Protein AF-A0A0J8BHD7-F1 (afdb_monomer)

Structure (mmCIF, N/CA/C/O backbone):
data_AF-A0A0J8BHD7-F1
#
_entry.id   AF-A0A0J8BHD7-F1
#
loop_
_atom_site.group_PDB
_atom_site.id
_atom_site.type_symbol
_atom_site.label_atom_id
_atom_site.label_alt_id
_atom_site.label_comp_id
_atom_site.label_asym_id
_atom_site.label_entity_id
_atom_site.label_seq_id
_atom_site.pdbx_PDB_ins_code
_atom_site.Cartn_x
_atom_site.Cartn_y
_atom_site.Cartn_z
_atom_site.occupancy
_atom_site.B_iso_or_equiv
_atom_site.auth_seq_id
_atom_site.auth_comp_id
_atom_site.auth_asym_id
_atom_site.auth_atom_id
_atom_site.pdbx_PDB_model_num
ATOM 1 N N . ALA A 1 1 ? 4.081 -10.617 16.068 1.00 63.84 1 ALA A N 1
ATOM 2 C CA . ALA A 1 1 ? 2.733 -10.096 15.763 1.00 63.84 1 ALA A CA 1
ATOM 3 C C . ALA A 1 1 ? 2.745 -8.585 15.983 1.00 63.84 1 ALA A C 1
ATOM 5 O O . ALA A 1 1 ? 3.607 -8.137 16.729 1.00 63.84 1 ALA A O 1
ATOM 6 N N . TYR A 1 2 ? 1.880 -7.797 15.338 1.00 75.56 2 TYR A N 1
ATOM 7 C CA . TYR A 1 2 ? 1.869 -6.347 15.587 1.00 75.56 2 TYR A CA 1
ATOM 8 C C . TYR A 1 2 ? 1.244 -6.030 16.944 1.00 75.56 2 TYR A C 1
ATOM 10 O O . TYR A 1 2 ? 0.108 -6.410 17.200 1.00 75.56 2 TYR A O 1
ATOM 18 N N . GLU A 1 3 ? 1.945 -5.284 17.788 1.00 74.12 3 GLU A N 1
ATOM 19 C CA . GLU A 1 3 ? 1.426 -4.854 19.096 1.00 74.12 3 GLU A CA 1
ATOM 20 C C . GLU A 1 3 ? 0.364 -3.752 18.971 1.00 74.12 3 GLU A C 1
ATOM 22 O O . GLU A 1 3 ? -0.328 -3.427 19.930 1.00 74.12 3 GLU A O 1
ATOM 27 N N . SER A 1 4 ? 0.241 -3.168 17.777 1.00 76.88 4 SER A N 1
ATOM 28 C CA . SER A 1 4 ? -0.417 -1.893 17.549 1.00 76.88 4 SER A CA 1
ATOM 29 C C . SER A 1 4 ? -0.747 -1.714 16.053 1.00 76.88 4 SER A C 1
ATOM 31 O O . SER A 1 4 ? -0.142 -2.351 15.187 1.00 76.88 4 SER A O 1
ATOM 33 N N . GLN A 1 5 ? -1.715 -0.854 15.719 1.00 82.38 5 GLN A N 1
ATOM 34 C CA . GLN A 1 5 ? -2.098 -0.552 14.326 1.00 82.38 5 GLN A CA 1
ATOM 35 C C . GLN A 1 5 ? -0.981 0.157 13.537 1.00 82.38 5 GLN A C 1
ATOM 37 O O . GLN A 1 5 ? -0.928 0.024 12.317 1.00 82.38 5 GLN A O 1
ATOM 42 N N . ALA A 1 6 ? -0.113 0.936 14.194 1.00 84.75 6 ALA A N 1
ATOM 43 C CA . ALA A 1 6 ? 0.804 1.837 13.502 1.00 84.75 6 ALA A CA 1
ATOM 44 C C . ALA A 1 6 ? 1.917 1.068 12.772 1.00 84.75 6 ALA A C 1
ATOM 46 O O . ALA A 1 6 ? 2.077 1.301 11.575 1.00 84.75 6 ALA A O 1
ATOM 47 N N . PRO A 1 7 ? 2.600 0.083 13.391 1.00 83.31 7 PRO A N 1
ATOM 48 C CA . PRO A 1 7 ? 3.525 -0.797 12.679 1.00 83.31 7 PRO A CA 1
ATOM 49 C C . PRO A 1 7 ? 2.867 -1.532 11.503 1.00 83.31 7 PRO A C 1
ATOM 51 O O . PRO A 1 7 ? 3.465 -1.657 10.439 1.00 83.31 7 PRO A O 1
ATOM 54 N N . ALA A 1 8 ? 1.606 -1.958 11.651 1.00 84.12 8 ALA A N 1
ATOM 55 C CA . ALA A 1 8 ? 0.876 -2.606 10.563 1.00 84.12 8 ALA A CA 1
ATOM 56 C C . ALA A 1 8 ? 0.594 -1.640 9.398 1.00 84.12 8 ALA A C 1
ATOM 58 O O . ALA A 1 8 ? 0.758 -2.003 8.234 1.00 84.12 8 ALA A O 1
ATOM 59 N N . ALA A 1 9 ? 0.200 -0.398 9.697 1.00 89.19 9 ALA A N 1
ATOM 60 C CA . ALA A 1 9 ? -0.017 0.643 8.696 1.00 89.19 9 ALA A CA 1
ATOM 61 C C . ALA A 1 9 ? 1.284 1.041 7.979 1.00 89.19 9 ALA A C 1
ATOM 63 O O . ALA A 1 9 ? 1.268 1.231 6.761 1.00 89.19 9 ALA A O 1
ATOM 64 N N . VAL A 1 10 ? 2.404 1.111 8.710 1.00 91.06 10 VAL A N 1
ATOM 65 C CA . VAL A 1 10 ? 3.742 1.351 8.147 1.00 91.06 10 VAL A CA 1
ATOM 66 C C . VAL A 1 10 ? 4.100 0.269 7.134 1.00 91.06 10 VAL A C 1
ATOM 68 O O . VAL A 1 10 ? 4.507 0.588 6.019 1.00 91.06 10 VAL A O 1
ATOM 71 N N . ASP A 1 11 ? 3.891 -1.000 7.473 1.00 89.38 11 ASP A N 1
ATOM 72 C CA . ASP A 1 11 ? 4.220 -2.125 6.598 1.00 89.38 11 ASP A CA 1
ATOM 73 C C . ASP A 1 11 ? 3.347 -2.153 5.326 1.00 89.38 11 ASP A C 1
ATOM 75 O O . ASP A 1 11 ? 3.855 -2.376 4.221 1.00 89.38 11 ASP A O 1
ATOM 79 N N . VAL A 1 12 ? 2.050 -1.831 5.438 1.00 91.56 12 VAL A N 1
ATOM 80 C CA . VAL A 1 12 ? 1.156 -1.682 4.271 1.00 91.56 12 VAL A CA 1
ATOM 81 C C . VAL A 1 12 ? 1.625 -0.554 3.353 1.00 91.56 12 VAL A C 1
ATOM 83 O O . VAL A 1 12 ? 1.725 -0.734 2.137 1.00 91.56 12 VAL A O 1
ATOM 86 N N . LEU A 1 13 ? 1.924 0.618 3.913 1.00 93.31 13 LEU A N 1
ATOM 87 C CA . LEU A 1 13 ? 2.385 1.758 3.126 1.00 93.31 13 LEU A CA 1
ATOM 88 C C . LEU A 1 13 ? 3.763 1.510 2.501 1.00 93.31 13 LEU A C 1
ATOM 90 O O . LEU A 1 13 ? 3.986 1.894 1.352 1.00 93.31 13 LEU A O 1
ATOM 94 N N . THR A 1 14 ? 4.649 0.811 3.211 1.00 91.06 14 THR A N 1
ATOM 95 C CA . THR A 1 14 ? 5.967 0.397 2.714 1.00 91.06 14 THR A CA 1
ATOM 96 C C . THR A 1 14 ? 5.832 -0.504 1.491 1.00 91.06 14 THR A C 1
ATOM 98 O O . THR A 1 14 ? 6.547 -0.307 0.511 1.00 91.06 14 THR A O 1
ATOM 101 N N . CYS A 1 15 ? 4.852 -1.414 1.473 1.00 90.44 15 CYS A N 1
ATOM 102 C CA . CYS A 1 15 ? 4.563 -2.244 0.303 1.00 90.44 15 CYS A CA 1
ATOM 103 C C . CYS A 1 15 ? 4.298 -1.395 -0.958 1.00 90.44 15 CYS A C 1
ATOM 105 O O . CYS A 1 15 ? 4.906 -1.613 -2.010 1.00 90.44 15 CYS A O 1
ATOM 107 N N . PHE A 1 16 ? 3.459 -0.359 -0.845 1.00 93.06 16 PHE A N 1
ATOM 108 C CA . PHE A 1 16 ? 3.181 0.544 -1.966 1.00 93.06 16 PHE A CA 1
ATOM 109 C C . PHE A 1 16 ? 4.371 1.446 -2.304 1.00 93.06 16 PHE A C 1
ATOM 111 O O . PHE A 1 16 ? 4.659 1.666 -3.480 1.00 93.06 16 PHE A O 1
ATOM 118 N N . ASN A 1 17 ? 5.089 1.951 -1.300 1.00 90.81 17 ASN A N 1
ATOM 119 C CA . ASN A 1 17 ? 6.267 2.790 -1.508 1.00 90.81 17 ASN A CA 1
ATOM 120 C C . ASN A 1 17 ? 7.384 2.037 -2.244 1.00 90.81 17 ASN A C 1
ATOM 122 O O . ASN A 1 17 ? 7.979 2.600 -3.160 1.00 90.81 17 ASN A O 1
ATOM 126 N N . ASN A 1 18 ? 7.619 0.764 -1.918 1.00 90.00 18 ASN A N 1
ATOM 127 C CA . ASN A 1 18 ? 8.589 -0.087 -2.610 1.00 90.00 18 ASN A CA 1
ATOM 128 C C . ASN A 1 18 ? 8.256 -0.216 -4.100 1.00 90.00 18 ASN A C 1
ATOM 130 O O . ASN A 1 18 ? 9.129 -0.103 -4.960 1.00 90.00 18 ASN A O 1
ATOM 134 N N . ALA A 1 19 ? 6.973 -0.406 -4.415 1.00 88.44 19 ALA A N 1
ATOM 135 C CA . ALA A 1 19 ? 6.514 -0.470 -5.793 1.00 88.44 19 ALA A CA 1
ATOM 136 C C . ALA A 1 19 ? 6.689 0.867 -6.525 1.00 88.44 19 ALA A C 1
ATOM 138 O O . ALA A 1 19 ? 7.134 0.874 -7.672 1.00 88.44 19 ALA A O 1
ATOM 139 N N . LEU A 1 20 ? 6.392 1.992 -5.871 1.00 89.31 20 LEU A N 1
ATOM 140 C CA . LEU A 1 20 ? 6.612 3.328 -6.431 1.00 89.31 20 LEU A CA 1
ATOM 141 C C . LEU A 1 20 ? 8.099 3.605 -6.695 1.00 89.31 20 LEU A C 1
ATOM 143 O O . LEU A 1 20 ? 8.434 4.105 -7.768 1.00 89.31 20 LEU A O 1
ATOM 147 N N . LEU A 1 21 ? 8.969 3.254 -5.744 1.00 87.12 21 LEU A N 1
ATOM 148 C CA . LEU A 1 21 ? 10.420 3.424 -5.833 1.00 87.12 21 LEU A CA 1
ATOM 149 C C . LEU A 1 21 ? 11.004 2.613 -6.991 1.00 87.12 21 LEU A C 1
ATOM 151 O O . LEU A 1 21 ? 11.751 3.147 -7.806 1.00 87.12 21 LEU A O 1
ATOM 155 N N . PHE A 1 22 ? 10.650 1.329 -7.078 1.00 85.56 22 PHE A N 1
ATOM 156 C CA . PHE A 1 22 ? 11.221 0.439 -8.083 1.00 85.56 22 PHE A CA 1
ATOM 157 C C . PHE A 1 22 ? 10.722 0.748 -9.497 1.00 85.56 22 PHE A C 1
ATOM 159 O O . PHE A 1 22 ? 11.511 0.775 -10.441 1.00 85.56 22 PHE A O 1
ATOM 166 N N . ASN A 1 23 ? 9.414 0.972 -9.647 1.00 83.38 23 ASN A N 1
ATOM 167 C CA . ASN A 1 23 ? 8.803 1.135 -10.964 1.00 83.38 23 ASN A CA 1
ATOM 168 C C . ASN A 1 23 ? 8.981 2.547 -11.533 1.00 83.38 23 ASN A C 1
ATOM 170 O O . ASN A 1 23 ? 8.980 2.704 -12.752 1.00 83.38 23 ASN A O 1
ATOM 174 N N . GLY A 1 24 ? 9.145 3.552 -10.666 1.00 76.44 24 GLY A N 1
ATOM 175 C CA . GLY A 1 24 ? 9.364 4.944 -11.044 1.00 76.44 24 GLY A CA 1
ATOM 176 C C . GLY A 1 24 ? 8.198 5.599 -11.811 1.00 76.44 24 GLY A C 1
ATOM 177 O O . GLY A 1 24 ? 7.343 4.933 -12.399 1.00 76.44 24 GLY A O 1
ATOM 178 N N . PRO A 1 25 ? 8.140 6.940 -11.840 1.00 75.00 25 PRO A N 1
ATOM 179 C CA . PRO A 1 25 ? 7.119 7.691 -12.564 1.00 75.00 25 PRO A CA 1
ATOM 180 C C . PRO A 1 25 ? 7.481 7.881 -14.048 1.00 75.00 25 PRO A C 1
ATOM 182 O O . PRO A 1 25 ? 7.385 9.004 -14.529 1.00 75.00 25 PRO A O 1
ATOM 185 N N . SER A 1 26 ? 7.947 6.854 -14.779 1.00 62.62 26 SER A N 1
ATOM 186 C CA . SER A 1 26 ? 8.301 7.007 -16.211 1.00 62.62 26 SER A CA 1
ATOM 187 C C . SER A 1 26 ? 7.168 7.678 -17.015 1.00 62.62 26 SER A C 1
ATOM 189 O O . SER A 1 26 ? 6.050 7.774 -16.519 1.00 62.62 26 SER A O 1
ATOM 191 N N . SER A 1 27 ? 7.415 8.146 -18.246 1.00 50.38 27 SER A N 1
ATOM 192 C CA . SER A 1 27 ? 6.525 9.059 -19.004 1.00 50.38 27 SER A CA 1
ATOM 193 C C . SER A 1 27 ? 5.026 8.702 -19.050 1.00 50.38 27 SER A C 1
ATOM 195 O O . SER A 1 27 ? 4.201 9.582 -19.279 1.00 50.38 27 SER A O 1
ATOM 197 N N . THR A 1 28 ? 4.647 7.448 -18.793 1.00 61.31 28 THR A N 1
ATOM 198 C CA . THR A 1 28 ? 3.252 7.027 -18.585 1.00 61.31 28 THR A CA 1
ATOM 199 C C . THR A 1 28 ? 2.967 6.335 -17.247 1.00 61.31 28 THR A C 1
ATOM 201 O O . THR A 1 28 ? 1.792 6.145 -16.941 1.00 61.31 28 THR A O 1
ATOM 204 N N . GLY A 1 29 ? 3.978 5.987 -16.441 1.00 68.00 29 GLY A N 1
ATOM 205 C CA . GLY A 1 29 ? 3.900 5.175 -15.221 1.00 68.00 29 GLY A CA 1
ATOM 206 C C . GLY A 1 29 ? 3.481 3.728 -15.509 1.00 68.00 29 GLY A C 1
ATOM 207 O O . GLY A 1 29 ? 2.462 3.496 -16.168 1.00 68.00 29 GLY A O 1
ATOM 208 N N . SER A 1 30 ? 4.227 2.738 -14.999 1.00 86.81 30 SER A N 1
ATOM 209 C CA . SER A 1 30 ? 3.815 1.330 -15.126 1.00 86.81 30 SER A CA 1
ATOM 210 C C . SER A 1 30 ? 2.449 1.098 -14.469 1.00 86.81 30 SER A C 1
ATOM 212 O O . SER A 1 30 ? 2.050 1.832 -13.559 1.00 86.81 30 SER A O 1
ATOM 214 N N . ASP A 1 31 ? 1.718 0.068 -14.893 1.00 89.50 31 ASP A N 1
ATOM 215 C CA . ASP A 1 31 ? 0.434 -0.273 -14.262 1.00 89.50 31 ASP A CA 1
ATOM 216 C C . ASP A 1 31 ? 0.602 -0.585 -12.770 1.00 89.50 31 ASP A C 1
ATOM 218 O O . ASP A 1 31 ? -0.253 -0.226 -11.955 1.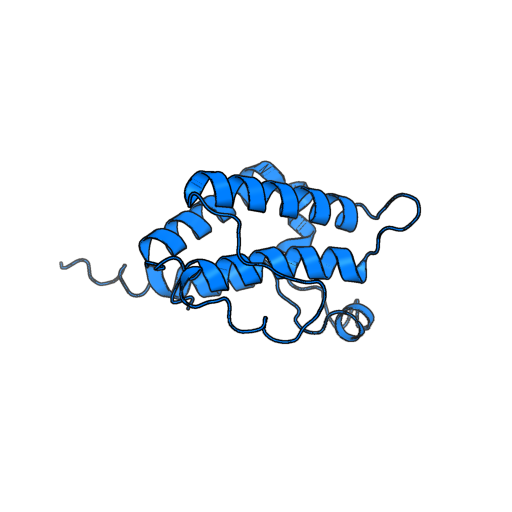00 89.50 31 ASP A O 1
ATOM 222 N N . VAL A 1 32 ? 1.753 -1.148 -12.389 1.00 88.00 32 VAL A N 1
ATOM 223 C CA . VAL A 1 32 ? 2.147 -1.358 -10.991 1.00 88.00 32 VAL A CA 1
ATOM 224 C C . VAL A 1 32 ? 2.360 -0.022 -10.276 1.00 88.00 32 VAL A C 1
ATOM 226 O O . VAL A 1 32 ? 1.845 0.163 -9.175 1.00 88.00 32 VAL A O 1
ATOM 229 N N . TYR A 1 33 ? 3.039 0.946 -10.901 1.00 90.06 33 TYR A N 1
ATOM 230 C CA . TYR A 1 33 ? 3.220 2.290 -10.342 1.00 90.06 33 TYR A CA 1
ATOM 231 C C . TYR A 1 33 ? 1.875 3.007 -10.133 1.00 90.06 33 TYR A C 1
ATOM 233 O O . TYR A 1 33 ? 1.603 3.538 -9.053 1.00 90.06 33 TYR A O 1
ATOM 241 N N . LYS A 1 34 ? 0.996 2.990 -11.145 1.00 89.19 34 LYS A N 1
ATOM 242 C CA . LYS A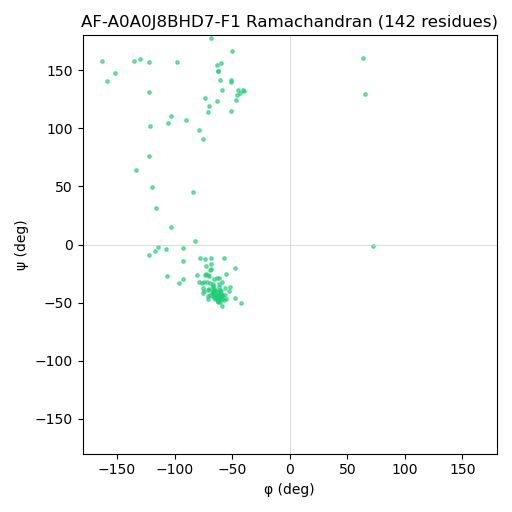 1 34 ? -0.352 3.583 -11.072 1.00 89.19 34 LYS A CA 1
ATOM 243 C C . LYS A 1 34 ? -1.186 2.933 -9.972 1.00 89.19 34 LYS A C 1
ATOM 245 O O . LYS A 1 34 ? -1.828 3.638 -9.189 1.00 89.19 34 LYS A O 1
ATOM 250 N N . SER A 1 35 ? -1.136 1.605 -9.886 1.00 91.38 35 SER A N 1
ATOM 251 C CA . SER A 1 35 ? -1.835 0.832 -8.860 1.00 91.38 35 SER A CA 1
ATOM 252 C C . SER A 1 35 ? -1.304 1.160 -7.468 1.00 91.38 35 SER A C 1
ATOM 254 O O . SER A 1 35 ? -2.098 1.475 -6.587 1.00 91.38 35 SER A O 1
ATOM 256 N N . ALA A 1 36 ? 0.017 1.209 -7.276 1.00 91.31 36 ALA A N 1
ATOM 257 C CA . ALA A 1 36 ? 0.632 1.568 -6.001 1.00 91.31 36 ALA A CA 1
ATOM 258 C C . ALA A 1 36 ? 0.245 2.989 -5.561 1.00 91.31 36 ALA A C 1
ATOM 260 O O . ALA A 1 36 ? -0.163 3.196 -4.418 1.00 91.31 36 ALA A O 1
ATOM 261 N N . LYS A 1 37 ? 0.272 3.966 -6.479 1.00 91.06 37 LYS A N 1
ATOM 262 C CA . LYS A 1 37 ? -0.137 5.353 -6.201 1.00 91.06 37 LYS A CA 1
ATOM 263 C C . LYS A 1 37 ? -1.607 5.434 -5.780 1.00 91.06 37 LYS A C 1
ATOM 265 O O . LYS A 1 37 ? -1.935 6.087 -4.788 1.00 91.06 37 LYS A O 1
ATOM 270 N N . SER A 1 38 ? -2.484 4.749 -6.514 1.00 92.06 38 SER A N 1
ATOM 271 C CA . SER A 1 38 ? -3.924 4.696 -6.239 1.00 92.06 38 SER A CA 1
ATOM 272 C C . SER A 1 38 ? -4.241 3.998 -4.910 1.00 92.06 38 SER A C 1
ATOM 274 O O . SER A 1 38 ? -5.003 4.521 -4.090 1.00 92.06 38 SER A O 1
ATOM 276 N N . MET A 1 39 ? -3.624 2.841 -4.653 1.00 94.38 39 MET A N 1
ATOM 277 C CA . MET A 1 39 ? -3.863 2.041 -3.449 1.00 94.38 39 MET A CA 1
ATOM 278 C C . MET A 1 39 ? -3.302 2.708 -2.197 1.00 94.38 39 MET A C 1
ATOM 280 O O . MET A 1 39 ? -4.003 2.754 -1.188 1.00 94.38 39 MET A O 1
ATOM 284 N N . ARG A 1 40 ? -2.129 3.349 -2.277 1.00 94.00 40 ARG A N 1
ATOM 285 C CA . ARG A 1 40 ? -1.588 4.181 -1.192 1.00 94.00 40 ARG A CA 1
ATOM 286 C C . ARG A 1 40 ? -2.555 5.301 -0.802 1.00 94.00 40 ARG A C 1
ATOM 288 O O . ARG A 1 40 ? -2.851 5.481 0.376 1.00 94.00 40 ARG A O 1
ATOM 295 N N . GLY A 1 41 ? -3.087 6.031 -1.787 1.00 90.12 41 GLY A N 1
ATOM 296 C CA . GLY A 1 41 ? -4.065 7.097 -1.542 1.00 90.12 41 GLY A CA 1
ATOM 297 C C . GLY A 1 41 ? -5.390 6.580 -0.973 1.00 90.12 41 GLY A C 1
ATOM 298 O O . GLY A 1 41 ? -5.970 7.199 -0.083 1.00 90.12 41 GLY A O 1
ATOM 299 N N . THR A 1 42 ? -5.860 5.427 -1.453 1.00 93.75 42 THR A N 1
ATOM 300 C CA . THR A 1 42 ? -7.087 4.785 -0.956 1.00 93.75 42 THR A CA 1
ATOM 301 C C . THR A 1 42 ? -6.923 4.313 0.486 1.00 93.75 42 THR A C 1
ATOM 303 O O . THR A 1 42 ? -7.788 4.585 1.317 1.00 93.75 42 THR A O 1
ATOM 306 N N . PHE A 1 43 ? -5.801 3.666 0.805 1.00 94.31 43 PHE A N 1
ATOM 307 C CA . PHE A 1 43 ? -5.488 3.225 2.160 1.00 94.31 43 PHE A CA 1
ATOM 308 C C . PHE A 1 43 ? -5.410 4.407 3.130 1.00 94.31 43 PHE A C 1
ATOM 310 O O . PHE A 1 43 ? -6.045 4.360 4.178 1.00 94.31 43 PHE A O 1
ATOM 317 N N . ALA A 1 44 ? -4.733 5.499 2.759 1.00 92.94 44 ALA A N 1
ATOM 318 C CA . ALA A 1 44 ? -4.646 6.690 3.605 1.00 92.94 44 ALA A CA 1
ATOM 319 C C . ALA A 1 44 ? -6.025 7.298 3.918 1.00 92.94 44 ALA A C 1
ATOM 321 O O . ALA A 1 44 ? -6.315 7.615 5.070 1.00 92.94 44 ALA A O 1
ATOM 322 N N . LYS A 1 45 ? -6.918 7.385 2.919 1.00 92.62 45 LYS A N 1
ATOM 323 C CA . LYS A 1 45 ? -8.302 7.850 3.123 1.00 92.62 45 LYS A CA 1
ATOM 324 C C . LYS A 1 45 ? -9.085 6.938 4.067 1.00 92.62 45 LYS A C 1
ATOM 326 O O . LYS A 1 45 ? -9.792 7.427 4.945 1.00 92.62 45 LYS A O 1
ATOM 331 N N . LEU A 1 46 ? -8.962 5.622 3.889 1.00 91.31 46 LEU A N 1
ATOM 332 C CA . LEU A 1 46 ? -9.628 4.642 4.747 1.00 91.31 46 LEU A CA 1
ATOM 333 C C . LEU A 1 46 ? -9.086 4.692 6.180 1.00 91.31 46 LEU A C 1
ATOM 335 O O . LEU A 1 46 ? -9.878 4.652 7.116 1.00 91.31 46 LEU A O 1
ATOM 339 N N . HIS A 1 47 ? -7.768 4.824 6.349 1.00 91.94 47 HIS A N 1
ATOM 340 C CA . HIS A 1 47 ? -7.131 4.980 7.655 1.00 91.94 47 HIS A CA 1
ATOM 341 C C . HIS A 1 47 ? -7.666 6.220 8.374 1.00 91.94 47 HIS A C 1
ATOM 343 O O . HIS A 1 47 ? -8.209 6.099 9.469 1.00 91.94 47 HIS A O 1
ATOM 349 N N . ARG A 1 48 ? -7.629 7.387 7.720 1.00 91.62 48 ARG A N 1
ATOM 350 C CA . ARG A 1 48 ? -8.158 8.640 8.278 1.00 91.62 48 ARG A CA 1
ATOM 351 C C . ARG A 1 48 ? -9.626 8.529 8.672 1.00 91.62 48 ARG A C 1
ATOM 353 O O . ARG A 1 48 ? -10.007 8.947 9.758 1.00 91.62 48 ARG A O 1
ATOM 360 N N . SER A 1 49 ? -10.444 7.908 7.823 1.00 89.25 49 SER A N 1
ATOM 361 C CA . SER A 1 49 ? -11.864 7.695 8.113 1.00 89.25 49 SER A CA 1
ATOM 362 C C . SER A 1 49 ? -12.115 6.792 9.324 1.00 89.25 49 SER A C 1
ATOM 364 O O . SER A 1 49 ? -13.178 6.909 9.928 1.00 89.25 49 SER A O 1
ATOM 366 N N . LYS A 1 50 ? -11.212 5.857 9.637 1.00 88.75 50 LYS A N 1
ATOM 367 C CA . LYS A 1 50 ? -11.403 4.873 10.712 1.00 88.75 50 LYS A CA 1
ATOM 368 C C . LYS A 1 50 ? -10.764 5.280 12.028 1.00 88.75 50 LYS A C 1
ATOM 370 O O . LYS A 1 50 ? -11.316 4.953 13.071 1.00 88.75 50 LYS A O 1
ATOM 375 N N . PHE A 1 51 ? -9.645 5.990 11.972 1.00 87.31 51 PHE A N 1
ATOM 376 C CA . PHE A 1 51 ? -8.840 6.311 13.148 1.00 87.31 51 PHE A CA 1
ATOM 377 C C . PHE A 1 51 ? -8.799 7.807 13.470 1.00 87.31 51 PHE A C 1
ATOM 379 O O . PHE A 1 51 ? -8.182 8.195 14.452 1.00 87.31 51 PHE A O 1
ATOM 386 N N . GLY A 1 52 ? -9.439 8.659 12.661 1.00 88.19 52 GLY A N 1
ATOM 387 C CA . GLY A 1 52 ? -9.479 10.108 12.884 1.00 88.19 52 GLY A CA 1
ATOM 388 C C . GLY A 1 52 ? -8.157 10.831 12.604 1.00 88.19 52 GLY A C 1
ATOM 389 O O . GLY A 1 52 ? -8.110 12.052 12.697 1.00 88.19 52 GLY A O 1
ATOM 390 N N . SER A 1 53 ? -7.105 10.103 12.218 1.00 86.94 53 SER A N 1
ATOM 391 C CA . SER A 1 53 ? -5.767 10.627 11.946 1.00 86.94 53 SER A CA 1
ATOM 392 C C . SER A 1 53 ? -5.170 10.050 10.664 1.00 86.94 53 SER A C 1
ATOM 394 O O . SER A 1 53 ? -5.569 8.987 10.166 1.00 86.94 53 SER A O 1
ATOM 396 N N . ASP A 1 54 ? -4.203 10.768 10.101 1.00 87.81 54 ASP A N 1
ATOM 397 C CA . ASP A 1 54 ? -3.430 10.259 8.974 1.00 87.81 54 ASP A CA 1
ATOM 398 C C . ASP A 1 54 ? -2.635 9.005 9.351 1.00 87.81 54 ASP A C 1
ATOM 400 O O . ASP A 1 54 ? -2.270 8.823 10.515 1.00 87.81 54 ASP A O 1
ATOM 404 N N . PRO A 1 55 ? -2.402 8.088 8.391 1.00 85.56 55 PRO A N 1
ATOM 405 C CA . PRO A 1 55 ? -1.544 6.953 8.668 1.00 85.56 55 PRO A CA 1
ATOM 406 C C . PRO A 1 55 ? -0.120 7.441 8.980 1.00 85.56 55 PRO A C 1
ATOM 408 O O . PRO A 1 55 ? 0.278 8.499 8.480 1.00 85.56 55 PRO A O 1
ATOM 411 N N . PRO A 1 56 ? 0.663 6.663 9.748 1.00 86.75 56 PRO A N 1
ATOM 412 C CA . PRO A 1 56 ? 2.036 7.017 10.077 1.00 86.75 56 PRO A CA 1
ATOM 413 C C . PRO A 1 56 ? 2.843 7.383 8.832 1.00 86.75 56 PRO A C 1
ATOM 415 O O . PRO A 1 56 ? 2.700 6.759 7.774 1.00 86.75 56 PRO A O 1
ATOM 418 N N . TYR A 1 57 ? 3.703 8.391 8.961 1.00 80.56 57 TYR A N 1
ATOM 419 C CA . TYR A 1 57 ? 4.557 8.805 7.860 1.00 80.56 57 TYR A CA 1
ATOM 420 C C . TYR A 1 57 ? 5.514 7.676 7.464 1.00 80.56 57 TYR A C 1
ATOM 422 O O . TYR A 1 57 ? 6.311 7.191 8.263 1.00 80.56 57 TYR A O 1
ATOM 430 N N . THR A 1 58 ? 5.457 7.290 6.192 1.00 72.50 58 THR A N 1
ATOM 431 C CA . THR A 1 58 ? 6.407 6.366 5.570 1.00 72.50 58 THR A CA 1
ATOM 432 C C . THR A 1 58 ? 7.068 7.083 4.396 1.00 72.50 58 THR A C 1
ATOM 434 O O . THR A 1 58 ? 6.448 7.256 3.335 1.00 72.50 58 THR A O 1
ATOM 437 N N . GLY A 1 59 ? 8.304 7.542 4.593 1.00 66.75 59 GLY A N 1
ATOM 438 C CA . GLY A 1 59 ? 9.114 8.151 3.538 1.00 66.75 59 GLY A CA 1
ATOM 439 C C . GLY A 1 59 ? 9.547 7.149 2.459 1.00 66.75 59 GLY A C 1
ATOM 440 O O . GLY A 1 59 ? 9.265 5.953 2.539 1.00 66.75 59 GLY A O 1
ATOM 441 N N . PHE A 1 60 ? 10.258 7.648 1.443 1.00 61.34 60 PHE A N 1
ATOM 442 C CA . PHE A 1 60 ? 10.926 6.820 0.423 1.00 61.34 60 PHE A CA 1
ATOM 443 C C . PHE A 1 60 ? 12.295 6.291 0.874 1.00 61.34 60 PHE A C 1
ATOM 445 O O . PHE A 1 60 ? 12.970 5.621 0.098 1.00 61.34 60 PHE A O 1
ATOM 452 N N . HIS A 1 61 ? 12.703 6.571 2.114 1.00 46.00 61 HIS A N 1
ATOM 453 C CA . HIS A 1 61 ? 14.001 6.173 2.634 1.00 46.00 61 HIS A CA 1
ATOM 454 C C . HIS A 1 61 ? 13.878 5.308 3.884 1.00 46.00 61 HIS A C 1
ATOM 456 O O . HIS A 1 61 ? 13.162 5.630 4.830 1.00 46.00 61 HIS A O 1
ATOM 462 N N . VAL A 1 62 ? 14.622 4.208 3.829 1.00 46.03 62 VAL A N 1
ATOM 463 C CA . VAL A 1 62 ? 14.881 3.241 4.885 1.00 46.03 62 VAL A CA 1
ATOM 464 C C . VAL A 1 62 ? 15.937 3.822 5.812 1.00 46.03 62 VAL A C 1
ATOM 466 O O . VAL A 1 62 ? 17.118 3.825 5.500 1.00 46.03 62 VAL A O 1
ATOM 469 N N . SER A 1 63 ? 15.451 4.376 6.903 1.00 35.16 63 SER A N 1
ATOM 470 C CA . SER A 1 63 ? 16.010 4.398 8.251 1.00 35.16 63 SER A CA 1
ATOM 471 C C . SER A 1 63 ? 14.787 4.687 9.107 1.00 35.16 63 SER A C 1
ATOM 473 O O . SER A 1 63 ? 13.903 5.412 8.643 1.00 35.16 63 SER A O 1
ATOM 475 N N . ALA A 1 64 ? 14.664 4.049 10.270 1.00 37.09 64 ALA A N 1
ATOM 476 C CA . ALA A 1 64 ? 13.531 4.272 11.165 1.00 37.09 64 ALA A CA 1
ATOM 477 C C . ALA A 1 64 ? 13.187 5.774 11.199 1.00 37.09 64 ALA A C 1
ATOM 479 O O . ALA A 1 64 ? 14.123 6.577 11.270 1.00 37.09 64 ALA A O 1
ATOM 480 N N . PRO A 1 65 ? 11.905 6.165 11.061 1.00 44.00 65 PRO A N 1
ATOM 481 C CA . PRO A 1 65 ? 11.557 7.568 11.222 1.00 44.00 65 PRO A CA 1
ATOM 482 C C . PRO A 1 65 ? 12.159 8.033 12.549 1.00 44.00 65 PRO A C 1
ATOM 484 O O . PRO A 1 65 ? 12.137 7.261 13.518 1.00 44.00 65 PRO A O 1
ATOM 487 N N . ASP A 1 66 ? 12.703 9.256 12.581 1.00 49.31 66 ASP A N 1
ATOM 488 C CA . ASP A 1 66 ? 12.937 9.945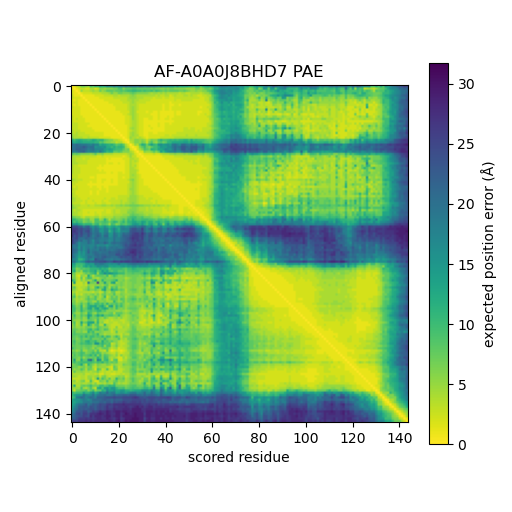 13.852 1.00 49.31 66 ASP A CA 1
ATOM 489 C C . ASP A 1 66 ? 11.729 9.657 14.744 1.00 49.31 66 ASP A C 1
ATOM 491 O O . ASP A 1 66 ? 10.599 9.692 14.232 1.00 49.31 66 ASP A O 1
ATOM 495 N N . PRO A 1 67 ? 11.938 9.262 16.013 1.00 49.44 67 PRO A N 1
ATOM 496 C CA . PRO A 1 67 ? 10.840 8.850 16.862 1.00 49.44 67 PRO A CA 1
ATOM 497 C C . PRO A 1 67 ? 9.779 9.941 16.800 1.00 49.44 67 PRO A C 1
ATOM 499 O O . PRO A 1 67 ? 10.038 11.076 17.198 1.00 49.44 67 PRO A O 1
ATOM 502 N N . LEU A 1 68 ? 8.614 9.587 16.236 1.00 50.00 68 LEU A N 1
ATOM 503 C CA . LEU A 1 68 ? 7.454 10.470 16.195 1.00 50.00 68 LEU A CA 1
ATOM 504 C C . LEU A 1 68 ? 7.313 11.080 17.592 1.00 50.00 68 LEU A C 1
ATOM 506 O O . LEU A 1 68 ? 7.427 10.301 18.560 1.00 50.00 68 LEU A O 1
ATOM 510 N N . PRO A 1 69 ? 7.109 12.412 17.697 1.00 55.25 69 PRO A N 1
ATOM 511 C CA . PRO A 1 69 ? 6.870 13.067 18.972 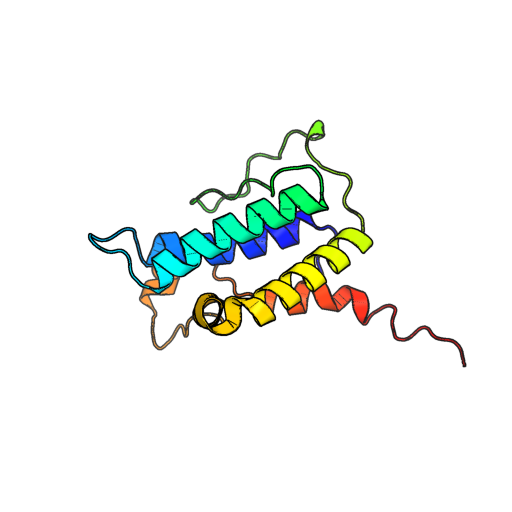1.00 55.25 69 PRO A CA 1
ATOM 512 C C . PRO A 1 69 ? 5.902 12.209 19.775 1.00 55.25 69 PRO A C 1
ATOM 514 O O . PRO A 1 69 ? 4.905 11.727 19.234 1.00 55.25 69 PRO A O 1
ATOM 517 N N . GLU A 1 70 ? 6.239 11.932 21.031 1.00 55.16 70 GLU A N 1
ATOM 518 C CA . GLU A 1 70 ? 5.516 10.958 21.858 1.00 55.16 70 GLU A CA 1
ATOM 519 C C . GLU A 1 70 ? 4.010 11.286 21.941 1.00 55.16 70 GLU A C 1
ATOM 521 O O . GLU A 1 70 ? 3.176 10.392 22.031 1.00 55.16 70 GLU A O 1
ATOM 526 N N . GLU A 1 71 ? 3.677 12.564 21.751 1.00 51.62 71 GLU A N 1
ATOM 527 C CA . GLU A 1 71 ? 2.343 13.163 21.686 1.00 51.62 71 GLU A CA 1
ATOM 528 C C . GLU A 1 71 ? 1.517 12.790 20.430 1.00 51.62 71 GLU A C 1
ATOM 530 O O . GLU A 1 71 ? 0.290 12.840 20.472 1.00 51.62 71 GLU A O 1
ATOM 535 N N . GLU A 1 72 ? 2.143 12.367 19.323 1.00 50.59 72 GLU A N 1
ATOM 536 C CA . GLU A 1 72 ? 1.463 11.880 18.102 1.00 50.59 72 GLU A CA 1
ATOM 537 C C . GLU A 1 72 ? 1.267 10.356 18.083 1.00 50.59 72 GLU A C 1
ATOM 539 O O . GLU A 1 72 ? 0.646 9.799 17.166 1.00 50.59 72 GLU A O 1
ATOM 544 N N . ARG A 1 73 ? 1.770 9.645 19.099 1.00 49.66 73 ARG A N 1
ATOM 545 C CA . ARG A 1 73 ? 1.531 8.210 19.249 1.00 49.66 73 ARG A CA 1
ATOM 546 C C . ARG A 1 73 ? 0.106 8.012 19.741 1.00 49.66 73 ARG A C 1
ATOM 548 O O . ARG A 1 73 ? -0.159 7.972 20.936 1.00 49.66 73 ARG A O 1
ATOM 555 N N . VAL A 1 74 ? -0.819 7.866 18.794 1.00 52.91 74 VAL A N 1
ATOM 556 C CA . VAL A 1 74 ? -2.157 7.332 19.074 1.00 52.91 74 VAL A CA 1
ATOM 557 C C . VAL A 1 74 ? -1.979 6.092 19.953 1.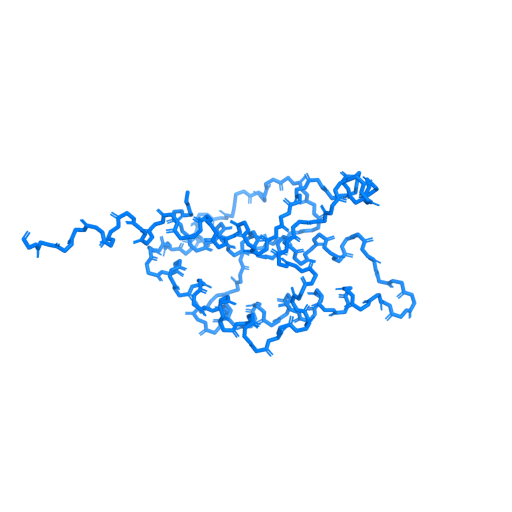00 52.91 74 VAL A C 1
ATOM 559 O O . VAL A 1 74 ? -1.164 5.229 19.631 1.00 52.91 74 VAL A O 1
ATOM 562 N N . GLU A 1 75 ? -2.685 6.001 21.077 1.00 50.62 75 GLU A N 1
ATOM 563 C CA . GLU A 1 75 ? -2.604 4.818 21.930 1.00 50.62 75 GLU A CA 1
ATOM 564 C C . GLU A 1 75 ? -3.303 3.654 21.205 1.00 50.62 75 GLU A C 1
ATOM 566 O O . GLU A 1 75 ? -4.491 3.695 20.872 1.00 50.62 75 GLU A O 1
ATOM 571 N N . LEU A 1 76 ? -2.513 2.649 20.832 1.00 51.31 76 LEU A N 1
ATOM 572 C CA . LEU A 1 76 ? -2.856 1.670 19.804 1.00 51.31 76 LEU A CA 1
ATOM 573 C C . LEU A 1 76 ? -3.276 0.353 20.446 1.00 51.31 76 LEU A C 1
ATOM 575 O O . LEU A 1 76 ? -2.459 -0.375 21.001 1.00 51.31 76 LEU A O 1
ATOM 579 N N . THR A 1 77 ? -4.562 0.029 20.336 1.00 67.31 77 THR A N 1
ATOM 580 C CA . THR A 1 77 ? -5.144 -1.153 20.978 1.00 67.31 77 THR A CA 1
ATOM 581 C C . THR A 1 77 ? -5.258 -2.335 20.007 1.00 67.31 77 THR A C 1
ATOM 583 O O . THR A 1 77 ? -5.331 -2.173 18.786 1.00 67.31 77 THR A O 1
ATOM 586 N N . LYS A 1 78 ? -5.317 -3.562 20.538 1.00 71.06 78 LYS A N 1
ATOM 587 C CA . LYS A 1 78 ? -5.536 -4.794 19.752 1.00 71.06 78 LYS A CA 1
ATOM 588 C C . LYS A 1 78 ? -6.787 -4.743 18.842 1.00 71.06 78 LYS A C 1
ATOM 590 O O . LYS A 1 78 ? -6.682 -5.191 17.698 1.00 71.06 78 LYS A O 1
ATOM 595 N N . PRO A 1 79 ? -7.936 -4.170 19.265 1.00 80.62 79 PRO A N 1
ATOM 596 C CA . PRO A 1 79 ? -9.074 -3.908 18.379 1.00 80.62 79 PRO A CA 1
ATOM 597 C C . PRO A 1 79 ? -8.718 -3.140 17.102 1.00 80.62 79 PRO A C 1
ATOM 599 O O . PRO A 1 79 ? -9.241 -3.453 16.033 1.00 80.62 79 PRO A O 1
ATOM 602 N N . ASN A 1 80 ? -7.783 -2.191 17.170 1.00 80.31 80 ASN A N 1
ATOM 603 C CA . ASN A 1 80 ? -7.397 -1.405 16.001 1.00 80.31 80 ASN A CA 1
ATOM 604 C C . ASN A 1 80 ? -6.648 -2.241 14.957 1.00 80.31 80 ASN A C 1
ATOM 606 O O . ASN A 1 80 ? -6.825 -2.027 13.757 1.00 80.31 80 ASN A O 1
ATOM 610 N N . VAL A 1 81 ? -5.860 -3.233 15.390 1.00 82.56 81 VAL A N 1
ATOM 611 C CA . VAL A 1 81 ? -5.218 -4.194 14.477 1.00 82.56 81 VAL A CA 1
ATOM 612 C C . VAL A 1 81 ? -6.279 -5.023 13.753 1.00 82.56 81 VAL A C 1
ATOM 614 O O . VAL A 1 81 ? -6.195 -5.186 12.539 1.00 82.56 81 VAL A O 1
ATOM 617 N N . ALA A 1 82 ? -7.313 -5.491 14.461 1.00 84.12 82 ALA A N 1
ATOM 618 C CA . ALA A 1 82 ? -8.410 -6.243 13.850 1.00 84.12 82 ALA A CA 1
ATOM 619 C C . ALA A 1 82 ? -9.180 -5.403 12.815 1.00 84.12 82 ALA A C 1
ATOM 621 O O . ALA A 1 82 ? -9.431 -5.875 11.707 1.00 84.12 82 ALA A O 1
ATOM 622 N N . ILE A 1 83 ? -9.473 -4.136 13.135 1.00 87.00 83 ILE A N 1
ATOM 623 C CA . ILE A 1 83 ? -10.091 -3.187 12.196 1.00 87.00 83 ILE A CA 1
ATOM 624 C C . ILE A 1 83 ? -9.211 -3.008 10.952 1.00 87.00 83 ILE A C 1
ATOM 626 O O . ILE A 1 83 ? -9.724 -3.028 9.834 1.00 87.00 83 ILE A O 1
ATOM 630 N N . LEU A 1 84 ? -7.892 -2.875 11.122 1.00 85.94 84 LEU A N 1
ATOM 631 C CA . LEU A 1 84 ? -6.952 -2.712 10.013 1.00 85.94 84 LEU A CA 1
ATOM 632 C C . LEU A 1 84 ? -6.884 -3.962 9.119 1.00 85.94 84 LEU A C 1
ATOM 634 O O . LEU A 1 84 ? -6.868 -3.831 7.894 1.00 85.94 84 LEU A O 1
ATOM 638 N N . MET A 1 85 ? -6.912 -5.165 9.696 1.00 88.31 85 MET A N 1
ATOM 639 C CA . MET A 1 85 ? -6.943 -6.419 8.927 1.00 88.31 85 MET A CA 1
ATOM 640 C C . MET A 1 85 ? -8.258 -6.586 8.156 1.00 88.31 85 MET A C 1
ATOM 642 O O . MET A 1 85 ? -8.253 -6.946 6.982 1.00 88.31 85 MET A O 1
ATOM 646 N N . ASP A 1 86 ? -9.385 -6.236 8.769 1.00 89.50 86 ASP A N 1
ATOM 647 C CA . ASP A 1 86 ? -10.702 -6.233 8.127 1.00 89.50 86 ASP A CA 1
ATOM 648 C C . ASP A 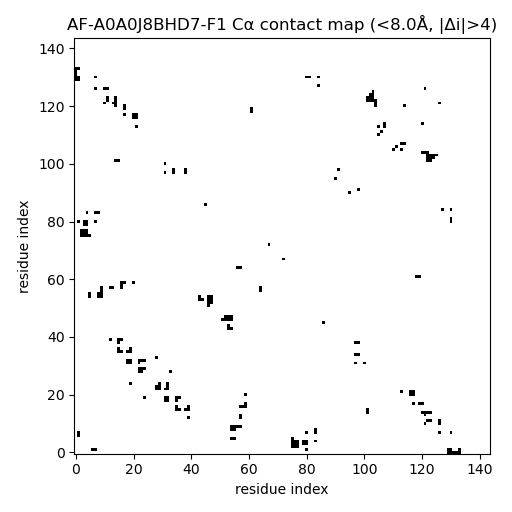1 86 ? -10.804 -5.161 7.016 1.00 89.50 86 ASP A C 1
ATOM 650 O O . ASP A 1 86 ? -11.387 -5.374 5.949 1.00 89.50 86 ASP A O 1
ATOM 654 N N . MET A 1 87 ? -10.163 -3.999 7.193 1.00 90.31 87 MET A N 1
ATOM 655 C CA . MET A 1 87 ? -9.981 -3.025 6.109 1.00 90.31 87 MET A CA 1
ATOM 656 C C . MET A 1 87 ? -9.166 -3.600 4.949 1.00 90.31 87 MET A C 1
ATOM 658 O O . MET A 1 87 ? -9.552 -3.399 3.794 1.00 90.31 87 MET A O 1
ATOM 662 N N . LEU A 1 88 ? -8.066 -4.300 5.239 1.00 89.81 88 LEU A N 1
ATOM 663 C CA . LEU A 1 88 ? -7.200 -4.898 4.227 1.00 89.81 88 LEU A CA 1
ATOM 664 C C . LEU A 1 88 ? -7.934 -5.982 3.425 1.00 89.81 88 LEU A C 1
ATOM 666 O O . LEU A 1 88 ? -7.874 -5.975 2.194 1.00 89.81 88 LEU A O 1
ATOM 670 N N . ASP A 1 89 ? -8.697 -6.844 4.097 1.00 91.12 89 ASP A N 1
ATOM 671 C CA . ASP A 1 89 ? -9.507 -7.881 3.453 1.00 91.12 89 ASP A CA 1
ATOM 672 C C . ASP A 1 89 ? -10.561 -7.277 2.506 1.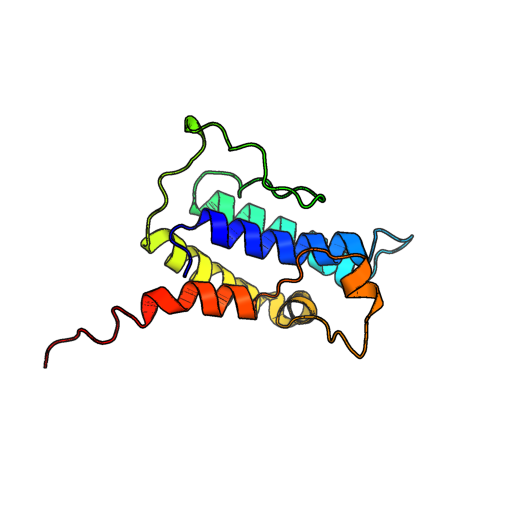00 91.12 89 ASP A C 1
ATOM 674 O O . ASP A 1 89 ? -10.669 -7.663 1.335 1.00 91.12 89 ASP A O 1
ATOM 678 N N . ARG A 1 90 ? -11.279 -6.235 2.948 1.00 90.81 90 ARG A N 1
ATOM 679 C CA . ARG A 1 90 ? -12.217 -5.502 2.080 1.00 90.81 90 ARG A CA 1
ATOM 680 C C . ARG A 1 90 ? -11.531 -4.843 0.888 1.00 90.81 90 ARG A C 1
ATOM 682 O O . ARG A 1 90 ? -12.084 -4.854 -0.215 1.00 90.81 90 ARG A O 1
ATOM 689 N N . LEU A 1 91 ? -10.344 -4.270 1.092 1.00 90.38 91 LEU A N 1
ATOM 690 C CA . LEU A 1 91 ? -9.571 -3.648 0.020 1.00 90.38 91 LEU A CA 1
ATOM 691 C C . LEU A 1 91 ? -9.183 -4.696 -1.033 1.00 90.38 91 LEU A C 1
ATOM 693 O O . LEU A 1 91 ? -9.426 -4.478 -2.219 1.00 90.38 91 LEU A O 1
ATOM 697 N N . LYS A 1 92 ? -8.681 -5.860 -0.600 1.00 90.44 92 LYS A N 1
ATOM 698 C CA . LYS A 1 92 ? -8.335 -7.003 -1.463 1.00 90.44 92 LYS A CA 1
ATOM 699 C C . LYS A 1 92 ? -9.529 -7.518 -2.258 1.00 90.44 92 LYS A C 1
ATOM 701 O O . LYS A 1 92 ? -9.406 -7.733 -3.462 1.00 90.44 92 LYS A O 1
ATOM 706 N N . LYS A 1 93 ? -10.695 -7.655 -1.621 1.00 90.62 93 LYS A N 1
ATOM 707 C CA . LYS A 1 93 ? -11.936 -8.076 -2.292 1.00 90.62 93 LYS A CA 1
ATOM 708 C C . LYS A 1 93 ? -12.377 -7.074 -3.358 1.00 90.62 93 LYS A C 1
ATOM 710 O O . LYS A 1 93 ? -12.697 -7.470 -4.476 1.00 90.62 93 LYS A O 1
ATOM 715 N N . LYS A 1 94 ? -12.355 -5.777 -3.039 1.00 92.94 94 LYS A N 1
ATOM 716 C CA . LYS A 1 94 ? -12.828 -4.715 -3.940 1.00 92.94 94 LYS A CA 1
ATOM 717 C C . LYS A 1 94 ? -11.861 -4.417 -5.090 1.00 92.94 94 LYS A C 1
ATOM 719 O O . LYS A 1 94 ? -12.302 -4.155 -6.205 1.00 92.94 94 LYS A O 1
ATOM 724 N N . TYR A 1 95 ? -10.557 -4.455 -4.832 1.00 92.38 95 TYR A N 1
ATOM 725 C CA . TYR A 1 95 ? -9.514 -4.019 -5.767 1.00 92.38 95 TYR A CA 1
ATOM 726 C C . TYR A 1 95 ? -8.596 -5.163 -6.211 1.00 92.38 95 TYR A C 1
ATOM 728 O O . TYR A 1 95 ? -7.429 -4.930 -6.514 1.00 92.38 95 TYR A O 1
ATOM 736 N N . LYS A 1 96 ? -9.123 -6.393 -6.293 1.00 90.50 96 LYS A N 1
ATOM 737 C CA . LYS A 1 96 ? -8.363 -7.627 -6.568 1.00 90.50 96 LYS A CA 1
ATOM 738 C C . LYS A 1 96 ? -7.299 -7.480 -7.664 1.00 90.50 96 LYS A C 1
ATOM 740 O O . LYS A 1 96 ? -6.150 -7.823 -7.427 1.00 90.50 96 LYS A O 1
ATOM 745 N N . LYS A 1 97 ? -7.661 -6.939 -8.836 1.00 88.50 97 LYS A N 1
ATOM 746 C CA . LYS A 1 97 ? -6.722 -6.753 -9.963 1.00 88.50 97 LYS A CA 1
ATOM 747 C C . LYS A 1 97 ? -5.618 -5.738 -9.661 1.00 88.50 97 LYS A C 1
ATOM 749 O O . LYS A 1 97 ? -4.467 -5.981 -9.978 1.00 88.50 97 LYS A O 1
ATOM 754 N N . ALA A 1 98 ? -5.966 -4.611 -9.042 1.00 89.31 98 ALA A N 1
ATOM 755 C CA . ALA A 1 98 ? -4.992 -3.573 -8.712 1.00 89.31 98 ALA A CA 1
ATOM 756 C C . ALA A 1 98 ? -4.053 -4.004 -7.578 1.00 89.31 98 ALA A C 1
ATOM 758 O O . ALA A 1 98 ? -2.941 -3.496 -7.486 1.00 89.31 98 ALA A O 1
ATOM 759 N N . LEU A 1 99 ? -4.501 -4.917 -6.709 1.00 90.94 99 LEU A N 1
ATOM 760 C CA . LEU A 1 99 ? -3.725 -5.392 -5.567 1.00 90.94 99 LEU A CA 1
ATOM 761 C C . LEU A 1 99 ? -2.898 -6.646 -5.832 1.00 90.94 99 LEU A C 1
ATOM 763 O O . LEU A 1 99 ? -2.023 -6.946 -5.025 1.00 90.94 99 LEU A O 1
ATOM 767 N N . GLU A 1 100 ? -3.150 -7.354 -6.933 1.00 92.38 100 GLU A N 1
ATOM 768 C CA . GLU A 1 100 ? -2.445 -8.587 -7.294 1.00 92.38 100 GLU A CA 1
ATOM 769 C C . GLU A 1 100 ? -0.910 -8.472 -7.165 1.00 92.38 100 GLU A C 1
ATOM 771 O O . GLU A 1 100 ? -0.331 -9.328 -6.490 1.00 92.38 100 GLU A O 1
ATOM 776 N N . PRO A 1 101 ? -0.240 -7.403 -7.652 1.00 90.75 101 PRO A N 1
ATOM 777 C CA . PRO A 1 101 ? 1.221 -7.306 -7.580 1.00 90.75 101 PRO A CA 1
ATOM 778 C C . PRO A 1 101 ? 1.778 -7.139 -6.160 1.00 90.75 101 PRO A C 1
ATOM 780 O O . PRO A 1 101 ? 2.987 -7.210 -5.968 1.00 90.75 101 PRO A O 1
ATOM 783 N N . PHE A 1 102 ? 0.921 -6.867 -5.172 1.00 91.25 102 PHE A N 1
ATOM 784 C CA . PHE A 1 102 ? 1.312 -6.591 -3.787 1.00 91.25 102 PHE A CA 1
ATOM 785 C C . PHE A 1 102 ? 0.981 -7.752 -2.842 1.00 91.25 102 PHE A C 1
ATOM 787 O O . PHE A 1 102 ? 1.283 -7.676 -1.652 1.00 91.25 102 PHE A O 1
ATOM 794 N N . ILE A 1 103 ? 0.334 -8.818 -3.331 1.00 92.06 103 ILE A N 1
ATOM 795 C CA . ILE A 1 103 ? -0.072 -9.947 -2.483 1.00 92.06 103 ILE A CA 1
ATOM 796 C C . ILE A 1 103 ? 1.143 -10.741 -2.004 1.00 92.06 103 ILE A C 1
ATOM 798 O O . ILE A 1 103 ? 1.223 -11.069 -0.819 1.00 92.06 103 ILE A O 1
ATOM 802 N N . PHE A 1 104 ? 2.098 -11.009 -2.892 1.00 93.31 104 PHE A N 1
ATOM 803 C CA . PHE A 1 104 ? 3.289 -11.809 -2.611 1.00 93.31 104 PHE A CA 1
ATOM 804 C C . PHE A 1 104 ? 4.563 -11.012 -2.878 1.00 93.31 104 PHE A C 1
ATOM 806 O O . PHE A 1 104 ? 4.551 -10.037 -3.628 1.00 93.31 104 PHE A O 1
ATOM 813 N N . CYS A 1 105 ? 5.657 -11.419 -2.235 1.00 89.94 105 CYS A N 1
ATOM 814 C CA . CYS A 1 105 ? 6.965 -10.845 -2.517 1.00 89.94 105 CYS A CA 1
ATOM 815 C C . CYS A 1 105 ? 7.359 -11.126 -3.970 1.00 89.94 105 CYS A C 1
ATOM 817 O O . CYS A 1 105 ? 6.990 -12.152 -4.542 1.00 89.94 105 CYS A O 1
ATOM 819 N N . VAL A 1 106 ? 8.126 -10.204 -4.547 1.00 90.25 106 VAL A N 1
ATOM 820 C CA . VAL A 1 106 ? 8.741 -10.393 -5.860 1.00 90.25 106 VAL A CA 1
ATOM 821 C C . VAL A 1 106 ? 9.679 -11.601 -5.796 1.00 90.25 106 VAL A C 1
ATOM 823 O O . VAL A 1 106 ? 10.340 -11.813 -4.794 1.00 90.25 106 VAL A O 1
ATOM 826 N N . ASP A 1 107 ? 9.743 -12.410 -6.844 1.00 91.19 107 ASP A N 1
ATOM 827 C CA . ASP A 1 107 ? 10.676 -13.537 -6.887 1.00 91.19 107 ASP A CA 1
ATOM 828 C C . ASP A 1 107 ? 12.133 -13.024 -7.019 1.00 91.19 107 ASP A C 1
ATOM 830 O O . ASP A 1 107 ? 12.436 -12.333 -8.002 1.00 91.19 107 ASP A O 1
ATOM 834 N N . PRO A 1 108 ? 13.034 -13.320 -6.058 1.00 89.94 108 PRO A N 1
ATOM 835 C CA . PRO A 1 108 ? 14.417 -12.843 -6.079 1.00 89.94 108 PRO A CA 1
ATOM 836 C C . PRO A 1 108 ? 15.278 -13.482 -7.172 1.00 89.94 108 PRO A C 1
ATOM 838 O O . PRO A 1 108 ? 16.220 -12.838 -7.631 1.00 89.94 108 PRO A O 1
ATOM 841 N N . GLU A 1 109 ? 14.969 -14.705 -7.611 1.00 91.75 109 GLU A N 1
ATOM 842 C CA . GLU A 1 109 ? 15.697 -15.367 -8.700 1.00 91.75 109 GLU A CA 1
ATOM 843 C C . GLU A 1 109 ? 15.315 -14.747 -10.044 1.00 91.75 109 GLU A C 1
ATOM 845 O O . GLU A 1 109 ? 16.165 -14.499 -10.901 1.00 91.75 109 GLU A O 1
ATOM 850 N N . ARG A 1 110 ? 14.026 -14.430 -10.208 1.00 89.75 110 ARG A N 1
ATOM 851 C CA . ARG A 1 110 ? 13.491 -13.841 -11.439 1.00 89.75 110 ARG A CA 1
ATOM 852 C C . ARG A 1 110 ? 13.758 -12.340 -11.565 1.00 89.75 110 ARG A C 1
ATOM 854 O O . ARG A 1 110 ? 13.908 -11.842 -12.680 1.00 89.75 110 ARG A O 1
ATOM 861 N N . TYR A 1 111 ? 13.804 -11.611 -10.450 1.00 90.00 111 TYR A N 1
ATOM 862 C CA . TYR A 1 111 ? 13.993 -10.157 -10.423 1.00 90.00 111 TYR A CA 1
ATOM 863 C C . TYR A 1 111 ? 15.040 -9.726 -9.379 1.00 90.00 111 TYR A C 1
ATOM 865 O O . TYR A 1 111 ? 14.724 -8.973 -8.453 1.00 90.00 111 TYR A O 1
ATOM 873 N N . PRO A 1 112 ? 16.314 -10.122 -9.531 1.00 91.25 112 PRO A N 1
ATOM 874 C CA . PRO A 1 112 ? 17.361 -9.799 -8.559 1.00 91.25 112 PRO A CA 1
ATOM 875 C C . PRO A 1 112 ? 17.594 -8.286 -8.406 1.00 91.25 112 PRO A C 1
ATOM 877 O O . PRO A 1 112 ? 17.942 -7.809 -7.326 1.00 91.25 112 PRO A O 1
ATOM 880 N N . ASP A 1 113 ? 17.348 -7.494 -9.455 1.00 89.88 113 ASP A N 1
ATOM 881 C CA . ASP A 1 113 ? 17.497 -6.032 -9.415 1.00 89.88 113 ASP A CA 1
ATOM 882 C C . ASP A 1 113 ? 16.463 -5.330 -8.525 1.00 89.88 113 ASP A C 1
ATOM 884 O O . ASP A 1 113 ? 16.714 -4.214 -8.064 1.00 89.88 113 ASP A O 1
ATOM 888 N N . TYR A 1 114 ? 15.326 -5.976 -8.239 1.00 88.50 114 TYR A N 1
ATOM 889 C CA . TYR A 1 114 ? 14.354 -5.475 -7.265 1.00 88.50 114 TYR A CA 1
ATOM 890 C C . TYR A 1 114 ? 14.995 -5.357 -5.883 1.00 88.50 114 TYR A C 1
ATOM 892 O O . TYR A 1 114 ? 14.965 -4.295 -5.265 1.00 88.50 114 TYR A O 1
ATOM 900 N N . TYR A 1 115 ? 15.671 -6.417 -5.451 1.00 90.75 115 TYR A N 1
ATOM 901 C CA . TYR A 1 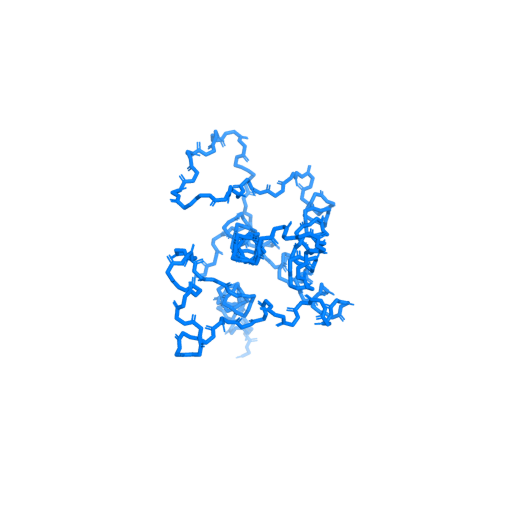115 ? 16.302 -6.517 -4.138 1.00 90.75 115 TYR A CA 1
ATOM 902 C C . TYR A 1 115 ? 17.559 -5.652 -3.995 1.00 90.75 115 TYR A C 1
ATOM 904 O O . TYR A 1 115 ? 17.950 -5.317 -2.882 1.00 90.75 115 TYR A O 1
ATOM 912 N N . LYS A 1 116 ? 18.164 -5.217 -5.109 1.00 90.31 116 LYS A N 1
ATOM 913 C CA . LYS A 1 116 ? 19.242 -4.212 -5.096 1.00 90.31 116 LYS A CA 1
ATOM 914 C C . LYS A 1 116 ? 18.730 -2.796 -4.815 1.00 90.31 116 LYS A C 1
ATOM 916 O O . LYS A 1 116 ? 19.495 -1.956 -4.355 1.00 90.31 116 LYS A O 1
ATOM 921 N N . ARG A 1 117 ? 17.465 -2.509 -5.147 1.00 84.75 117 ARG A N 1
ATOM 922 C CA . ARG A 1 117 ? 16.860 -1.166 -5.051 1.00 84.75 117 ARG A CA 1
ATOM 923 C C . ARG A 1 117 ? 15.884 -1.022 -3.890 1.00 84.75 117 ARG A C 1
ATOM 925 O O . ARG A 1 117 ? 15.674 0.089 -3.417 1.00 84.75 117 ARG A O 1
ATOM 932 N N . VAL A 1 118 ? 15.264 -2.119 -3.465 1.00 85.06 118 VAL A N 1
ATOM 933 C CA . VAL A 1 118 ? 14.265 -2.157 -2.397 1.00 85.06 118 VAL A CA 1
ATOM 934 C C . VAL A 1 118 ? 14.906 -2.773 -1.149 1.00 85.06 118 VAL A C 1
ATOM 936 O O . VAL A 1 118 ? 15.068 -3.990 -1.110 1.00 85.06 118 VAL A O 1
ATOM 939 N N . PRO A 1 119 ? 15.258 -1.973 -0.122 1.00 78.00 119 PRO A N 1
ATOM 940 C CA . PRO A 1 119 ? 16.024 -2.471 1.026 1.00 78.00 119 PRO A CA 1
ATOM 941 C C . PRO A 1 119 ? 15.183 -3.322 1.983 1.00 78.00 119 PRO A C 1
ATOM 943 O O . PRO A 1 119 ? 15.691 -4.267 2.574 1.00 78.00 119 PRO A O 1
ATOM 946 N N . ASN A 1 120 ? 13.888 -3.007 2.105 1.00 82.19 120 ASN A N 1
ATOM 947 C CA . ASN A 1 120 ? 12.943 -3.708 2.977 1.00 82.19 120 ASN A CA 1
ATOM 948 C C . ASN A 1 120 ? 11.753 -4.259 2.169 1.00 82.19 120 ASN A C 1
ATOM 950 O O . ASN A 1 120 ? 10.670 -3.663 2.190 1.00 82.19 120 ASN A O 1
ATOM 954 N N . PRO A 1 121 ? 11.925 -5.364 1.421 1.00 87.25 121 PRO A N 1
ATOM 955 C CA . PRO A 1 121 ? 10.834 -6.023 0.709 1.00 87.25 121 PRO A CA 1
ATOM 956 C C . PRO A 1 121 ? 9.721 -6.463 1.664 1.00 87.25 121 PRO A C 1
ATOM 958 O O . PRO A 1 121 ? 9.977 -7.094 2.689 1.00 87.25 121 PRO A O 1
ATOM 961 N N . ILE A 1 122 ? 8.472 -6.169 1.311 1.00 90.44 122 ILE A N 1
ATOM 962 C CA . ILE A 1 122 ? 7.297 -6.613 2.062 1.00 90.44 122 ILE A CA 1
ATOM 963 C C . ILE A 1 122 ? 6.092 -6.753 1.135 1.00 90.44 122 ILE A C 1
ATOM 965 O O . ILE A 1 122 ? 5.953 -6.008 0.163 1.00 90.44 122 ILE A O 1
ATOM 969 N N . ALA A 1 123 ? 5.220 -7.704 1.455 1.00 90.75 123 ALA A N 1
ATOM 970 C CA . ALA A 1 123 ? 3.990 -7.990 0.730 1.00 90.75 123 ALA A CA 1
ATOM 971 C C . ALA A 1 123 ? 2.795 -8.076 1.685 1.00 90.75 123 ALA A C 1
ATOM 973 O O . ALA A 1 123 ? 2.958 -8.333 2.880 1.00 90.75 123 ALA A O 1
ATOM 974 N N . LEU A 1 124 ? 1.580 -7.914 1.159 1.00 90.25 124 LEU A N 1
ATOM 975 C CA . LEU A 1 124 ? 0.353 -7.931 1.958 1.00 90.25 124 LEU A CA 1
ATOM 976 C C . LEU A 1 124 ? 0.131 -9.272 2.669 1.00 90.25 124 LEU A C 1
ATOM 978 O O . LEU A 1 124 ? -0.336 -9.272 3.802 1.00 90.25 124 LEU A O 1
ATOM 982 N N . SER A 1 125 ? 0.529 -10.397 2.069 1.00 89.94 125 SER A N 1
ATOM 983 C CA . SER A 1 125 ? 0.465 -11.708 2.737 1.00 89.94 125 SER A CA 1
ATOM 984 C C . SER A 1 125 ? 1.335 -11.770 4.000 1.00 89.94 125 SER A C 1
ATOM 986 O O . SER A 1 125 ? 0.924 -12.340 5.009 1.00 89.94 125 SER A O 1
ATOM 988 N N . VAL A 1 126 ? 2.503 -11.119 3.995 1.00 87.00 126 VAL A N 1
ATOM 989 C CA . VAL A 1 126 ? 3.378 -11.015 5.175 1.00 87.00 126 VAL A CA 1
ATOM 990 C C . VAL A 1 126 ? 2.716 -10.166 6.261 1.00 87.00 126 VAL A C 1
ATOM 992 O O . VAL A 1 126 ? 2.748 -10.535 7.436 1.00 87.00 126 VAL A O 1
ATOM 995 N N . VAL A 1 127 ? 2.075 -9.057 5.877 1.00 85.25 127 VAL A N 1
ATOM 996 C CA . VAL A 1 127 ? 1.323 -8.195 6.805 1.00 85.25 127 VAL A CA 1
ATOM 997 C C . VAL A 1 127 ? 0.176 -8.963 7.460 1.00 85.25 127 VAL A C 1
ATOM 999 O O . VAL A 1 127 ? 0.004 -8.881 8.675 1.00 85.25 127 VAL A O 1
ATOM 1002 N N . GLU A 1 128 ? -0.570 -9.745 6.682 1.00 85.69 128 GLU A N 1
ATOM 1003 C CA . GLU A 1 128 ? -1.679 -10.565 7.176 1.00 85.69 128 GLU A CA 1
ATOM 1004 C C . GLU A 1 128 ? -1.198 -11.616 8.178 1.00 85.69 128 GLU A C 1
ATOM 1006 O O . GLU A 1 128 ? -1.726 -11.684 9.284 1.00 85.69 128 GLU A O 1
ATOM 1011 N N . VAL A 1 129 ? -0.144 -12.376 7.862 1.00 82.94 129 VAL A N 1
ATOM 1012 C CA . VAL A 1 129 ? 0.425 -13.372 8.791 1.00 82.94 129 VAL A CA 1
ATOM 1013 C C . VAL A 1 129 ? 0.897 -12.717 10.096 1.00 82.94 129 VAL A C 1
ATOM 1015 O O . VAL A 1 129 ? 0.679 -13.251 11.189 1.00 82.94 129 VAL A O 1
ATOM 1018 N N . ARG A 1 130 ? 1.508 -11.527 10.022 1.00 80.44 130 ARG A N 1
ATOM 1019 C CA . ARG A 1 130 ? 1.928 -10.760 11.210 1.00 80.44 130 ARG A CA 1
ATOM 1020 C C . ARG A 1 130 ? 0.740 -10.258 12.037 1.00 80.44 130 ARG A C 1
ATOM 1022 O O . ARG A 1 130 ? 0.856 -10.203 13.263 1.00 80.44 130 ARG A O 1
ATOM 1029 N N . GLY A 1 131 ? -0.378 -9.922 11.394 1.00 68.50 131 GLY A N 1
ATOM 1030 C CA . GLY A 1 131 ? -1.626 -9.513 12.042 1.00 68.50 131 GLY A CA 1
ATOM 1031 C C . GLY A 1 131 ? -2.414 -10.664 12.673 1.00 68.50 131 GLY A C 1
ATOM 1032 O O . GLY A 1 131 ? -2.908 -10.535 13.789 1.00 68.50 131 GLY A O 1
ATOM 1033 N N . VAL A 1 132 ? -2.494 -11.806 11.985 1.00 66.44 132 VAL A N 1
ATOM 1034 C CA . VAL A 1 132 ? -3.286 -12.990 12.375 1.00 66.44 132 VAL A CA 1
ATOM 1035 C C . VAL A 1 132 ? -2.676 -13.759 13.547 1.00 66.44 132 VAL A C 1
ATOM 1037 O O . VAL A 1 132 ? -3.406 -14.369 14.324 1.00 66.44 132 VAL A O 1
ATOM 1040 N N . ASN A 1 133 ? -1.360 -13.678 13.765 1.00 58.31 133 ASN A N 1
ATOM 1041 C CA . ASN A 1 133 ? -0.723 -14.307 14.931 1.00 58.31 133 ASN A CA 1
ATOM 1042 C C . ASN A 1 133 ? -1.298 -13.844 16.293 1.00 58.31 133 ASN A C 1
ATOM 1044 O O . ASN A 1 133 ? -1.024 -14.474 17.307 1.00 58.31 133 ASN A O 1
ATOM 1048 N N . LEU A 1 134 ? -2.122 -12.790 16.338 1.00 49.78 134 LEU A N 1
ATOM 1049 C CA . LEU A 1 134 ? -2.886 -12.382 17.523 1.00 49.78 134 LEU A CA 1
ATOM 1050 C C . LEU A 1 134 ? -4.304 -12.969 17.612 1.00 49.78 134 LEU A C 1
ATOM 1052 O O . LEU A 1 134 ? -4.787 -13.159 18.724 1.00 49.78 134 LEU A O 1
ATOM 1056 N N . SER A 1 135 ? -4.982 -13.259 16.496 1.00 47.25 135 SER A N 1
ATOM 1057 C CA . SER A 1 135 ? -6.349 -13.805 16.534 1.00 47.25 135 SER A CA 1
ATOM 1058 C C . SER A 1 135 ? -6.368 -15.290 16.899 1.00 47.25 135 SER A C 1
ATOM 1060 O O . SER A 1 135 ? -7.270 -15.739 17.603 1.00 47.25 135 SER A O 1
ATOM 1062 N N . ILE A 1 136 ? -5.343 -16.045 16.494 1.00 51.28 136 ILE A N 1
ATOM 1063 C CA . ILE A 1 136 ? -5.239 -17.486 16.777 1.00 51.28 136 ILE A CA 1
ATOM 1064 C C . ILE A 1 136 ? -4.921 -17.754 18.260 1.00 51.28 136 ILE A C 1
ATOM 1066 O O . ILE A 1 136 ? -5.424 -18.719 18.825 1.00 51.28 136 ILE A O 1
ATOM 1070 N N . LEU A 1 137 ? -4.174 -16.870 18.934 1.00 46.44 137 LEU A N 1
ATOM 1071 C CA . LEU A 1 137 ? -3.843 -17.026 20.360 1.00 46.44 137 LEU A CA 1
ATOM 1072 C C . LEU A 1 137 ? -5.047 -16.873 21.310 1.00 46.44 137 LEU A C 1
ATOM 1074 O O . LEU A 1 137 ? -4.964 -17.311 22.452 1.00 46.44 137 LEU A O 1
ATOM 1078 N N . PHE A 1 138 ? -6.166 -16.301 20.854 1.00 48.66 138 PHE A N 1
ATOM 1079 C CA . PHE A 1 138 ? -7.377 -16.128 21.672 1.00 48.66 138 PHE A CA 1
ATOM 1080 C C . PHE A 1 138 ? -8.604 -16.888 21.139 1.00 48.66 138 PHE A C 1
ATOM 1082 O O . PHE A 1 138 ? -9.617 -16.954 21.828 1.00 48.66 138 PHE A O 1
ATOM 1089 N N . GLY A 1 139 ? -8.508 -17.519 19.961 1.00 40.75 139 GLY A N 1
ATOM 1090 C CA . GLY A 1 139 ? -9.543 -18.412 19.424 1.00 40.75 139 GLY A CA 1
ATOM 1091 C C . GLY A 1 139 ? -9.562 -19.820 20.038 1.00 40.75 139 GLY A C 1
ATOM 1092 O O . GLY A 1 139 ? -10.529 -20.542 19.831 1.00 40.75 139 GLY A O 1
ATOM 1093 N N . SER A 1 140 ? -8.536 -20.203 20.810 1.00 43.16 140 SER A N 1
ATOM 1094 C CA . SER A 1 140 ? -8.447 -21.521 21.473 1.00 43.16 140 SER A CA 1
ATOM 1095 C C . SER A 1 140 ? -8.769 -21.499 22.975 1.00 43.16 140 SER A C 1
ATOM 1097 O O . SER A 1 140 ? -8.481 -22.462 23.676 1.00 43.16 140 SER A O 1
ATOM 1099 N N . LEU A 1 141 ? -9.381 -20.425 23.484 1.00 40.12 141 LEU A N 1
ATOM 1100 C CA . LEU A 1 141 ? -9.934 -20.352 24.845 1.00 40.12 141 LEU A CA 1
ATOM 1101 C C . LEU A 1 141 ? -11.448 -20.091 24.799 1.00 40.12 141 LEU A C 1
ATOM 1103 O O . LEU A 1 141 ? -11.976 -19.220 25.482 1.00 40.12 141 LEU A O 1
ATOM 1107 N N . THR A 1 142 ? -12.171 -20.864 23.991 1.00 35.53 142 THR A N 1
ATOM 1108 C CA . THR A 1 142 ? -13.572 -21.166 24.302 1.00 35.53 142 THR A CA 1
ATOM 1109 C C . THR A 1 142 ? -13.588 -22.435 25.137 1.00 35.53 142 THR A C 1
ATOM 1111 O O . THR A 1 142 ? -13.312 -23.517 24.625 1.00 35.53 142 THR A O 1
ATOM 1114 N N . PHE A 1 143 ? -13.866 -22.263 26.428 1.00 38.19 143 PHE A N 1
ATOM 1115 C CA . PHE A 1 143 ? -14.237 -23.331 27.347 1.00 38.19 143 PHE A CA 1
ATOM 1116 C C . PHE A 1 143 ? -15.306 -24.232 26.714 1.00 38.19 143 PHE A C 1
ATOM 1118 O O . PHE A 1 143 ? -16.370 -23.736 26.344 1.00 38.19 143 PHE A O 1
ATOM 1125 N N . PHE A 1 144 ? -15.021 -25.530 26.651 1.00 40.72 144 PHE A N 1
ATOM 1126 C CA . PHE A 1 144 ? -15.991 -26.609 26.817 1.00 40.72 144 PHE A CA 1
ATOM 1127 C C . PHE A 1 144 ? -15.325 -27.710 27.636 1.00 40.72 144 PHE A C 1
ATOM 1129 O O . PHE A 1 144 ? -14.146 -28.015 27.345 1.00 40.72 144 PHE A O 1
#

Radius of gyration: 16.09 Å; Cα contacts (8 Å, |Δi|>4): 138; chains: 1; bounding box: 35×40×46 Å

Secondary structure (DSSP, 8-state):
--SSHHHHHHHHHHHHHHHHHHH---TT--HHHHHHHHHHHHHHHHHHHHHSSPPPP--SS-S--S---GGG-----HHHHHHHHHHHHHHHHHTHHHHGGGTSPPPTTT-HHHHHH-SS---HHHHHHHHHTTTHHHHT----

Organism: Beta vulgaris subsp. vulgaris (NCBI:txid3555)

pLDDT: mean 78.25, std 17.34, range [35.16, 94.38]

Mean predicted aligned error: 9.88 Å

Sequence (144 aa):
AYESQAPAAVDVLTCFNNALLFNGPSSTGSDVYKSAKSMRGTFAKLHRSKFGSDPPYTGFHVSAPDPLPEEERVELTKPNVAILMDMLDRLKKKYKKALEPFIFCVDPERYPDYYKRVPNPIALSVVEVRGVNLSILFGSLTFF

Foldseek 3Di:
DDQFVQVLLLQVLLLLLLQCQVQDPPPPTDLLNVLSVVVNVVLQVVCCVPPVDGHDDHDNDDDPPDPDDPVPPDPGHLVSLVVSLVVVVVCCVVVVPSQVVQADWDDCVVCVVSCVRRVDTHGVVNSNVVSCVVVVVPVPPPDD

Nearest PDB structures (foldseek):
  2ib0-assembly1_B  TM=3.059E-01  e=6.221E-01  Mycobacterium tuberculosis
  8j9m-assembly1_C  TM=2.111E-01  e=8.830E-01  Homo sapiens
  8j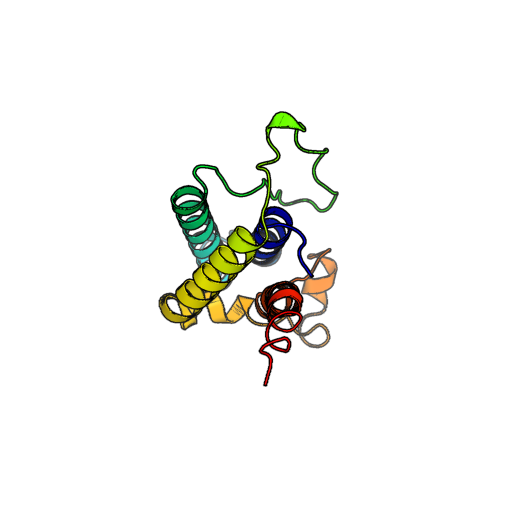ai-assembly1_G  TM=1.986E-01  e=1.678E+00  Homo sapiens
  8w7q-assembly1_A  TM=2.378E-01  e=3.800E+00  Ureaplasma diversum
  8jai-assembly1_K  TM=2.045E-01  e=2.382E+00  Homo sapiens

InterPro domains:
  IPR001487 Bromodomain [PF00439] (87-128)
  IPR001487 Bromodomain [PS50014] (94-144)
  IPR036427 Bromodomain-like superfamily [G3DSA:1.20.920.10] (73-135)
  IPR036427 Bromodomain-like superfamily [SSF47370] (2-49)
  IPR036427 Bromodomain-like superfamily [SSF47370] (64-128)

Solvent-accessible surface area (backbone atoms only — not comparable to full-atom values): 8543 Å² total; per-residue (Å²): 99,63,78,27,34,57,68,53,49,37,53,57,49,45,33,27,45,47,40,36,66,74,56,33,82,50,103,81,39,47,74,62,21,52,26,24,57,51,50,47,54,51,48,38,53,53,38,27,74,72,68,78,40,76,60,63,91,73,72,98,61,96,60,82,71,74,79,70,58,75,88,73,58,70,88,51,45,67,68,49,36,53,53,51,51,55,49,49,52,51,48,46,69,76,39,45,81,64,43,53,82,43,41,51,68,81,56,58,88,86,41,52,68,53,63,77,75,37,91,78,82,56,22,51,51,58,53,47,57,34,54,45,61,57,56,61,76,61,66,78,72,70,89,127